Protein AF-A0A2N6CGU0-F1 (afdb_monomer)

Secondary structure (DSSP, 8-state):
--HHHHHHHHHHHHHHTT-------S-HHHHTTSSS-EEEETTEEEES-HHHHHHHHTT-

Sequence (60 aa):
TNMADSVLELLGEINAAGTTIIMVTHELTLADRARRNIFVRDGEIHDGPPELHFAAAANA

pLDDT: mean 83.12, std 14.57, range [46.72, 98.25]

Mean predicted aligned error: 6.73 Å

Nearest PDB structures (foldseek):
  1xew-assembly1_Y  TM=6.645E-01  e=4.015E+00  Pyrococcus furiosus

Radius of gyration: 14.05 Å; Cα contacts (8 Å, |Δi|>4): 30; chains: 1; bounding box: 22×26×45 Å

Solvent-accessible surface area (backbone atoms only — not comparable to full-atom values): 4017 Å² total; per-residue (Å²): 135,61,69,67,59,59,52,51,50,53,52,48,53,48,38,73,74,70,44,88,82,88,83,88,77,91,50,63,81,62,48,73,74,47,97,73,44,73,44,77,56,99,90,42,80,42,85,47,61,67,66,72,59,54,57,59,62,72,77,106

Structure (mmCIF, N/CA/C/O backbone):
data_AF-A0A2N6CGU0-F1
#
_entry.id   AF-A0A2N6CGU0-F1
#
loop_
_atom_site.group_PDB
_atom_site.id
_atom_site.type_symbol
_atom_site.label_atom_id
_atom_site.label_alt_id
_atom_site.label_comp_id
_atom_site.label_asym_id
_atom_site.label_entity_id
_atom_site.label_seq_id
_atom_site.pdbx_PDB_ins_code
_atom_site.Cartn_x
_atom_site.Cartn_y
_atom_site.Cartn_z
_atom_site.occupancy
_atom_site.B_iso_or_equiv
_atom_site.auth_seq_id
_atom_site.auth_comp_id
_atom_site.auth_asym_id
_atom_site.auth_atom_id
_atom_site.pdbx_PDB_model_num
ATOM 1 N N . THR A 1 1 ? 6.173 -9.681 19.703 1.00 49.47 1 THR A N 1
ATOM 2 C CA . THR A 1 1 ? 5.463 -8.466 19.261 1.00 49.47 1 THR A CA 1
ATOM 3 C C . THR A 1 1 ? 6.331 -7.789 18.228 1.00 49.47 1 THR A C 1
ATOM 5 O O . THR A 1 1 ? 7.371 -7.241 18.566 1.00 49.47 1 THR A O 1
ATOM 8 N N . ASN A 1 2 ? 6.007 -7.988 16.952 1.00 69.88 2 ASN A N 1
ATOM 9 C CA . ASN A 1 2 ? 6.838 -7.535 15.843 1.00 69.88 2 ASN A CA 1
ATOM 10 C C . ASN A 1 2 ? 6.453 -6.082 15.538 1.00 69.88 2 ASN A C 1
ATOM 12 O O . ASN A 1 2 ? 5.311 -5.827 15.175 1.00 69.88 2 ASN A O 1
ATOM 16 N N . MET A 1 3 ? 7.365 -5.129 15.742 1.00 78.94 3 MET A N 1
ATOM 17 C CA . MET A 1 3 ? 7.075 -3.688 15.619 1.00 78.94 3 MET A CA 1
ATOM 18 C C . MET A 1 3 ? 6.446 -3.317 14.265 1.00 78.94 3 MET A C 1
ATOM 20 O O . MET A 1 3 ? 5.617 -2.415 14.199 1.00 78.94 3 MET A O 1
ATOM 24 N N . ALA A 1 4 ? 6.797 -4.045 13.201 1.00 79.94 4 ALA A N 1
ATOM 25 C CA . AL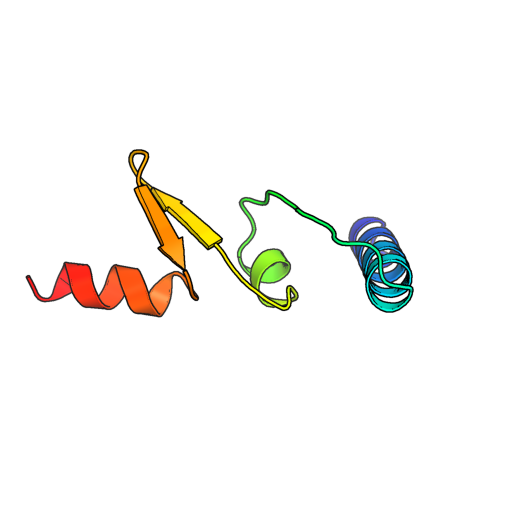A A 1 4 ? 6.237 -3.857 11.866 1.00 79.94 4 ALA A CA 1
ATOM 26 C C . ALA A 1 4 ? 4.720 -4.109 11.805 1.00 79.94 4 ALA A C 1
AT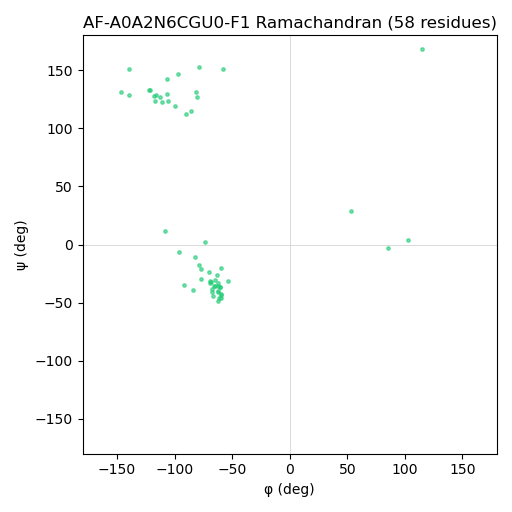OM 28 O O . ALA A 1 4 ? 4.005 -3.329 11.182 1.00 79.94 4 ALA A O 1
ATOM 29 N N . ASP A 1 5 ? 4.212 -5.140 12.487 1.00 85.69 5 ASP A N 1
ATOM 30 C CA . ASP A 1 5 ? 2.776 -5.434 12.485 1.00 85.69 5 ASP A CA 1
ATOM 31 C C . ASP A 1 5 ? 1.986 -4.335 13.208 1.00 85.69 5 ASP A C 1
ATOM 33 O O . ASP A 1 5 ? 0.964 -3.889 12.698 1.00 85.69 5 ASP A O 1
ATOM 37 N N . SER A 1 6 ? 2.500 -3.822 14.333 1.00 89.62 6 SER A N 1
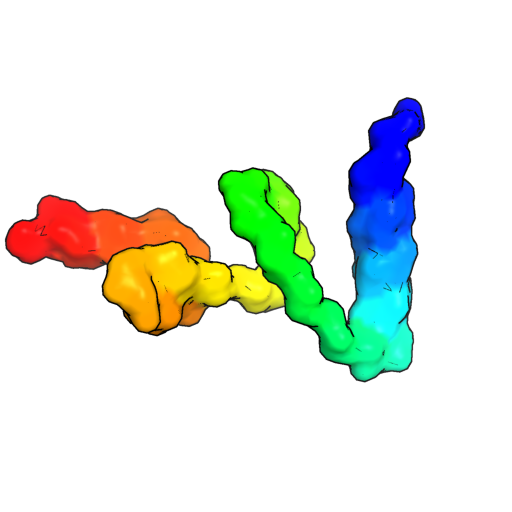ATOM 38 C CA . SER A 1 6 ? 1.858 -2.722 15.067 1.00 89.62 6 SER A CA 1
ATOM 39 C C . SER A 1 6 ? 1.823 -1.416 14.267 1.00 89.62 6 SER A C 1
ATOM 41 O O . SER A 1 6 ? 0.850 -0.671 14.337 1.00 89.62 6 SER A O 1
ATOM 43 N N . VAL A 1 7 ? 2.865 -1.132 13.477 1.00 90.81 7 VAL A N 1
ATOM 44 C CA . VAL A 1 7 ? 2.866 0.030 12.575 1.00 90.81 7 VAL A CA 1
ATOM 45 C C . VAL A 1 7 ? 1.828 -0.145 11.467 1.00 90.81 7 VAL A C 1
ATOM 47 O O . VAL A 1 7 ? 1.082 0.787 11.181 1.00 90.81 7 VAL A O 1
ATOM 50 N N . LEU A 1 8 ? 1.748 -1.326 10.853 1.00 90.25 8 LEU A N 1
ATOM 51 C CA . LEU A 1 8 ? 0.784 -1.595 9.784 1.00 90.25 8 LEU A CA 1
ATOM 52 C C . LEU A 1 8 ? -0.665 -1.550 10.274 1.00 90.25 8 LEU A C 1
ATOM 54 O O . LEU A 1 8 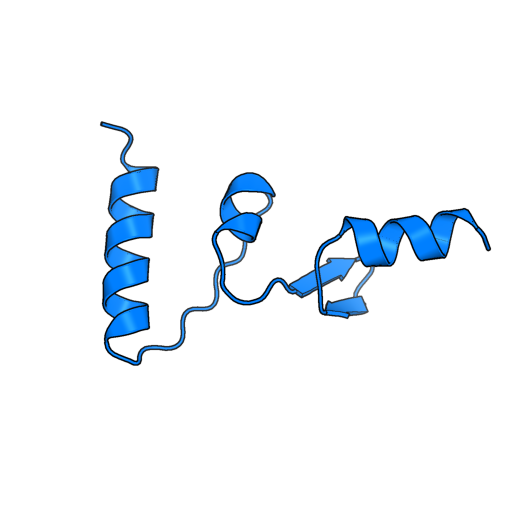? -1.531 -1.071 9.547 1.00 90.25 8 LEU A O 1
ATOM 58 N N . GLU A 1 9 ? -0.922 -2.003 11.500 1.00 92.62 9 GLU A N 1
ATOM 59 C CA . GLU A 1 9 ? -2.233 -1.903 12.141 1.00 92.62 9 GLU A CA 1
ATOM 60 C C . GLU A 1 9 ? -2.649 -0.437 12.329 1.00 92.62 9 GLU A C 1
ATOM 62 O O . GLU A 1 9 ? -3.715 -0.038 11.861 1.00 92.62 9 GLU A O 1
ATOM 67 N N . LEU A 1 10 ? -1.757 0.400 12.874 1.00 94.44 10 LEU A N 1
ATOM 68 C CA . LEU A 1 10 ? -1.988 1.842 13.008 1.00 94.44 10 LEU A CA 1
ATOM 69 C C . LEU A 1 10 ? -2.230 2.525 11.650 1.00 94.44 10 LEU A C 1
ATOM 71 O O . LEU A 1 10 ? -3.128 3.356 11.511 1.00 94.44 10 LEU A O 1
ATOM 75 N N . LEU A 1 11 ? -1.447 2.179 10.624 1.00 94.69 11 LEU A N 1
ATOM 76 C CA . LEU A 1 11 ? -1.666 2.690 9.267 1.00 94.69 11 LEU A CA 1
ATOM 77 C C . LEU A 1 11 ? -3.035 2.247 8.722 1.00 94.69 11 LEU A C 1
ATOM 79 O O . LEU A 1 11 ? -3.711 3.028 8.051 1.00 94.69 11 LEU A O 1
ATOM 83 N N . GLY A 1 12 ? -3.477 1.033 9.052 1.00 94.12 12 GLY A N 1
ATOM 84 C CA . GLY A 1 12 ? -4.817 0.538 8.749 1.00 94.12 12 GLY A CA 1
ATOM 85 C C . GLY A 1 12 ? -5.920 1.394 9.377 1.00 94.12 12 GLY A C 1
ATOM 86 O O . GLY A 1 12 ? -6.856 1.786 8.677 1.00 94.12 12 GLY A O 1
ATOM 87 N N . GLU A 1 13 ? -5.790 1.748 10.658 1.00 96.69 13 GLU A N 1
ATOM 88 C CA . GLU A 1 13 ? -6.737 2.625 11.365 1.00 96.69 13 GLU A CA 1
ATOM 89 C C . GLU A 1 13 ? -6.807 4.022 10.735 1.00 96.69 13 GLU A C 1
ATOM 91 O O . GLU A 1 13 ? -7.891 4.535 10.449 1.00 96.69 13 GLU A O 1
ATOM 96 N N . ILE A 1 14 ? -5.652 4.622 10.440 1.00 96.94 14 ILE A N 1
ATOM 97 C CA . ILE A 1 14 ? -5.558 5.942 9.798 1.00 96.94 14 ILE A CA 1
ATOM 98 C C . ILE A 1 14 ? -6.200 5.919 8.402 1.00 96.94 14 ILE A C 1
ATOM 100 O O . ILE A 1 14 ? -6.912 6.855 8.017 1.00 96.94 14 ILE A O 1
ATOM 104 N N . ASN A 1 15 ? -5.995 4.838 7.644 1.00 96.75 15 ASN A N 1
ATOM 105 C CA . ASN A 1 15 ? -6.634 4.658 6.347 1.00 96.75 15 ASN A CA 1
ATOM 106 C C . ASN A 1 15 ? -8.153 4.466 6.462 1.00 96.75 15 ASN A C 1
ATOM 108 O O . ASN A 1 15 ? -8.904 5.012 5.652 1.00 96.75 15 ASN A O 1
ATOM 112 N N . ALA A 1 16 ? -8.619 3.737 7.478 1.00 96.62 16 ALA A N 1
ATOM 113 C CA . ALA A 1 16 ? -10.041 3.584 7.775 1.00 96.62 16 ALA A CA 1
ATOM 114 C C . ALA A 1 16 ? -10.699 4.911 8.194 1.00 96.62 16 ALA A C 1
ATOM 116 O O . ALA A 1 16 ? -11.859 5.141 7.861 1.00 96.62 16 ALA A O 1
ATOM 117 N N . ALA A 1 17 ? -9.947 5.815 8.830 1.00 98.25 17 ALA A N 1
ATOM 118 C CA . ALA A 1 17 ? -10.392 7.166 9.173 1.00 98.25 17 ALA A CA 1
ATOM 119 C C . ALA A 1 17 ? -10.481 8.130 7.965 1.00 98.25 17 ALA A C 1
ATOM 121 O O . ALA A 1 17 ? -10.819 9.300 8.139 1.00 98.25 17 ALA A O 1
ATOM 122 N N . GLY A 1 18 ? -10.196 7.663 6.743 1.00 97.31 18 GLY A N 1
ATOM 123 C CA . GLY A 1 18 ? -10.350 8.435 5.502 1.00 97.31 18 GLY A CA 1
ATOM 124 C C . GLY A 1 18 ? -9.048 8.981 4.917 1.00 97.31 18 GLY A C 1
ATOM 125 O O . GLY A 1 18 ? -9.075 9.668 3.896 1.00 97.31 18 GLY A O 1
ATOM 126 N N . THR A 1 19 ? -7.897 8.664 5.514 1.00 98.00 19 THR A N 1
ATOM 127 C CA . THR A 1 19 ? -6.598 9.090 4.978 1.00 98.00 19 THR A CA 1
ATOM 128 C C . THR A 1 19 ? -6.149 8.166 3.851 1.00 98.00 19 THR A C 1
ATOM 130 O O . THR A 1 19 ? -6.126 6.946 3.998 1.00 98.00 19 THR A O 1
ATOM 133 N N . THR A 1 20 ? -5.726 8.725 2.718 1.00 96.88 20 THR A N 1
ATOM 134 C CA . THR A 1 20 ? -5.073 7.923 1.671 1.00 96.88 20 THR A CA 1
ATOM 135 C C . THR A 1 20 ? -3.611 7.692 2.038 1.00 96.88 20 THR A C 1
ATOM 137 O O . THR A 1 20 ? -2.883 8.647 2.292 1.00 96.88 20 THR A O 1
ATOM 140 N N . ILE A 1 21 ? -3.182 6.429 2.046 1.00 95.75 21 ILE A N 1
ATOM 141 C CA . ILE A 1 21 ? -1.802 6.032 2.342 1.00 95.75 21 ILE A CA 1
ATOM 142 C C . ILE A 1 21 ? -1.207 5.391 1.093 1.00 95.75 21 ILE A C 1
ATOM 144 O O . ILE A 1 21 ? -1.795 4.473 0.524 1.00 95.75 21 ILE A O 1
ATOM 148 N N . ILE A 1 22 ? -0.030 5.870 0.690 1.00 95.25 22 ILE A N 1
ATOM 149 C CA . ILE A 1 22 ? 0.800 5.236 -0.334 1.00 95.25 22 ILE A CA 1
ATOM 150 C C . ILE A 1 22 ? 2.031 4.683 0.371 1.00 95.25 22 ILE A C 1
ATOM 152 O O . ILE A 1 22 ? 2.762 5.422 1.028 1.00 95.25 22 ILE A O 1
ATOM 156 N N . MET A 1 23 ? 2.248 3.381 0.232 1.00 92.62 23 MET A N 1
ATOM 157 C CA . MET A 1 23 ? 3.382 2.672 0.808 1.00 92.62 23 MET A CA 1
ATOM 158 C C . MET A 1 23 ? 4.163 2.001 -0.317 1.00 92.62 23 MET A C 1
ATOM 160 O O . MET A 1 23 ? 3.576 1.349 -1.176 1.00 92.62 23 MET A O 1
ATOM 164 N N . VAL A 1 24 ? 5.485 2.158 -0.301 1.00 93.00 24 VAL A N 1
ATOM 165 C CA . VAL A 1 24 ? 6.394 1.470 -1.221 1.00 93.00 24 VAL A CA 1
ATOM 166 C C . VAL A 1 24 ? 7.094 0.376 -0.433 1.00 93.00 24 VAL A C 1
ATOM 168 O O . VAL A 1 24 ? 7.716 0.649 0.592 1.00 93.00 24 VAL A O 1
ATOM 171 N N . THR A 1 25 ? 6.982 -0.861 -0.900 1.00 89.81 25 THR A N 1
ATOM 172 C CA . THR A 1 25 ? 7.632 -2.018 -0.285 1.00 89.81 25 THR A CA 1
ATOM 173 C C . THR A 1 25 ? 8.172 -2.947 -1.361 1.00 89.81 25 THR A C 1
ATOM 175 O O . THR A 1 25 ? 7.641 -3.005 -2.468 1.00 89.81 25 THR A O 1
ATOM 178 N N . HIS A 1 26 ? 9.238 -3.668 -1.024 1.00 90.25 26 HIS A N 1
ATOM 179 C CA . HIS A 1 26 ? 9.746 -4.780 -1.824 1.00 90.25 26 HIS A CA 1
ATOM 180 C C . HIS A 1 26 ? 9.231 -6.138 -1.310 1.00 90.25 26 HIS A C 1
ATOM 182 O O . HIS A 1 26 ? 9.466 -7.163 -1.944 1.00 90.25 26 HIS A O 1
ATOM 188 N N . GLU A 1 27 ? 8.523 -6.160 -0.175 1.00 89.00 27 GLU A N 1
ATOM 189 C CA . GLU A 1 27 ? 7.934 -7.366 0.407 1.00 89.00 27 GLU A CA 1
ATOM 190 C C . GLU A 1 27 ? 6.512 -7.585 -0.121 1.00 89.00 27 GLU A C 1
ATOM 192 O O . GLU A 1 27 ? 5.587 -6.836 0.208 1.00 89.00 27 GLU A O 1
ATOM 197 N N . LEU A 1 28 ? 6.322 -8.649 -0.905 1.00 85.75 28 LEU A N 1
ATOM 198 C CA . LEU A 1 28 ? 5.016 -8.999 -1.479 1.00 85.75 28 LEU A CA 1
ATOM 199 C C . LEU A 1 28 ? 3.957 -9.268 -0.405 1.00 85.75 28 LEU A C 1
ATOM 201 O O . LEU A 1 28 ? 2.820 -8.835 -0.536 1.00 85.75 28 LEU A O 1
ATOM 205 N N . THR A 1 29 ? 4.348 -9.888 0.708 1.00 86.56 29 THR A N 1
ATOM 206 C CA . THR A 1 29 ? 3.443 -10.205 1.823 1.00 86.56 29 THR A CA 1
ATOM 207 C C . THR A 1 29 ? 2.843 -8.967 2.493 1.00 86.56 29 THR A C 1
ATOM 209 O O . THR A 1 29 ? 1.761 -9.053 3.074 1.00 86.56 29 THR A O 1
ATOM 212 N N . LEU A 1 30 ? 3.523 -7.817 2.432 1.00 86.69 30 LEU A N 1
ATOM 213 C CA . LEU A 1 30 ? 2.997 -6.539 2.911 1.00 86.69 30 LEU A CA 1
ATOM 214 C C . LEU A 1 30 ? 2.117 -5.865 1.862 1.00 86.69 30 LEU A C 1
ATOM 216 O O . LEU A 1 30 ? 1.077 -5.310 2.214 1.00 86.69 30 LEU A O 1
ATOM 220 N N . ALA A 1 31 ? 2.511 -5.941 0.588 1.00 88.44 31 ALA A N 1
ATOM 221 C CA . ALA A 1 31 ? 1.698 -5.451 -0.518 1.00 88.44 31 ALA A CA 1
ATOM 222 C C . ALA A 1 31 ? 0.338 -6.169 -0.564 1.00 88.44 31 ALA A C 1
ATOM 224 O O . ALA A 1 31 ? -0.694 -5.520 -0.665 1.00 88.44 31 ALA A O 1
ATOM 225 N N . ASP A 1 32 ? 0.291 -7.487 -0.368 1.00 86.81 32 ASP A N 1
ATOM 226 C CA . ASP A 1 32 ? -0.959 -8.266 -0.370 1.00 86.81 32 ASP A CA 1
ATOM 227 C C . ASP A 1 32 ? -1.973 -7.834 0.702 1.00 86.81 32 ASP A C 1
ATOM 229 O O . ASP A 1 32 ? -3.168 -8.097 0.570 1.00 86.81 32 ASP A O 1
ATOM 233 N N . ARG A 1 33 ? -1.531 -7.133 1.755 1.00 86.88 33 ARG A N 1
ATOM 234 C CA . ARG A 1 33 ? -2.424 -6.565 2.781 1.00 86.88 33 ARG A CA 1
ATOM 235 C C . ARG A 1 33 ? -3.109 -5.271 2.324 1.00 86.88 33 ARG A C 1
ATOM 237 O O . ARG A 1 33 ? -4.082 -4.845 2.948 1.00 86.88 33 ARG A O 1
ATOM 244 N N . ALA A 1 34 ? -2.600 -4.607 1.288 1.00 89.12 34 ALA A N 1
ATOM 245 C CA . ALA A 1 34 ? -3.1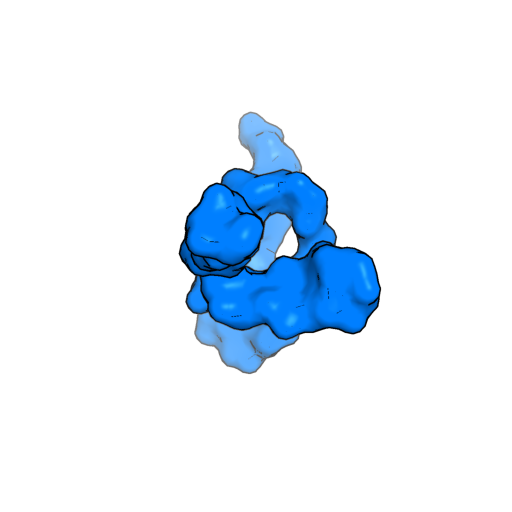45 -3.349 0.798 1.00 89.12 34 ALA A CA 1
ATOM 246 C C . ALA A 1 34 ? -4.398 -3.565 -0.065 1.00 89.12 34 ALA A C 1
ATOM 248 O O . ALA A 1 34 ? -4.574 -4.581 -0.730 1.00 89.12 34 ALA A O 1
ATOM 249 N N . ARG A 1 35 ? -5.281 -2.559 -0.096 1.00 89.62 35 ARG A N 1
ATOM 250 C CA . ARG A 1 35 ? -6.526 -2.602 -0.890 1.00 89.62 35 ARG A CA 1
ATOM 251 C C . ARG A 1 35 ? -6.287 -2.537 -2.403 1.00 89.62 35 ARG A C 1
ATOM 253 O O . ARG A 1 35 ? -7.159 -2.932 -3.169 1.00 89.62 35 ARG A O 1
ATOM 260 N N . ARG A 1 36 ? -5.148 -1.984 -2.829 1.00 90.81 36 ARG A N 1
ATOM 261 C CA . ARG A 1 36 ? -4.747 -1.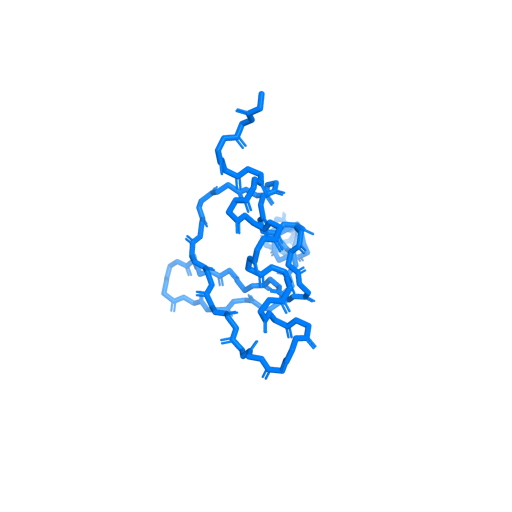847 -4.233 1.00 90.81 36 ARG A CA 1
ATOM 262 C C . ARG A 1 36 ? -3.236 -1.970 -4.329 1.00 90.81 36 ARG A C 1
ATOM 264 O O . ARG A 1 36 ? -2.529 -1.258 -3.620 1.00 90.81 36 ARG A O 1
ATOM 271 N N . ASN A 1 37 ? -2.783 -2.813 -5.251 1.00 91.94 37 ASN A N 1
A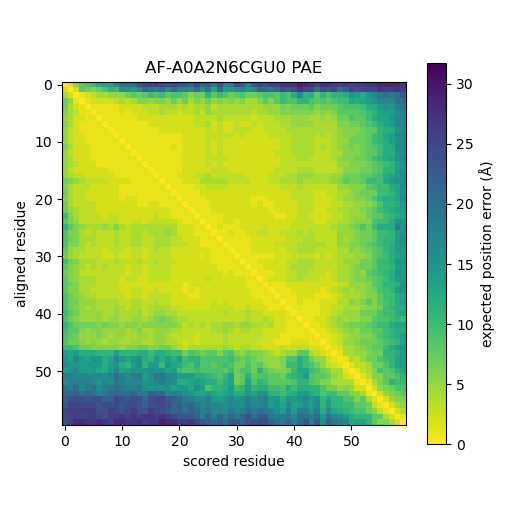TOM 272 C CA . ASN A 1 37 ? -1.370 -3.043 -5.507 1.00 91.94 37 ASN A CA 1
ATOM 273 C C . ASN A 1 37 ? -0.984 -2.511 -6.878 1.00 91.94 37 ASN A C 1
ATOM 275 O O . ASN A 1 37 ? -1.607 -2.851 -7.882 1.00 91.94 37 ASN A O 1
ATOM 279 N N . ILE A 1 38 ? 0.048 -1.670 -6.882 1.00 91.56 38 ILE A N 1
ATOM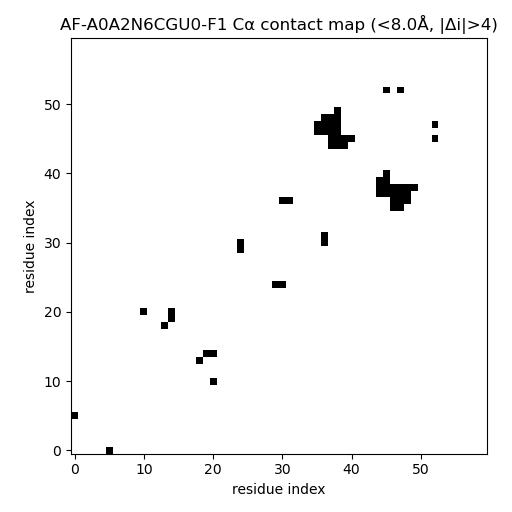 280 C CA . ILE A 1 38 ? 0.655 -1.096 -8.075 1.00 91.56 38 ILE A CA 1
ATOM 281 C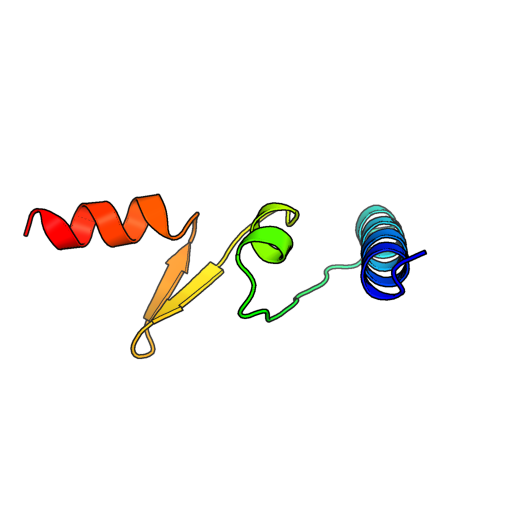 C . ILE A 1 38 ? 2.099 -1.570 -8.139 1.00 91.56 38 ILE A C 1
ATOM 283 O O . ILE A 1 38 ? 2.847 -1.401 -7.175 1.00 91.56 38 ILE A O 1
ATOM 287 N N . PHE A 1 39 ? 2.491 -2.123 -9.280 1.00 90.06 39 PHE A N 1
ATOM 288 C CA . PHE A 1 39 ? 3.858 -2.562 -9.531 1.00 90.06 39 PHE A CA 1
ATOM 289 C C . PHE A 1 39 ? 4.547 -1.615 -10.492 1.00 90.06 39 PHE A C 1
ATOM 291 O O . PHE A 1 39 ? 3.937 -1.129 -11.442 1.00 90.06 39 PHE A O 1
ATOM 298 N N . VAL A 1 40 ? 5.832 -1.380 -10.241 1.00 88.19 40 VAL A N 1
ATOM 299 C CA . VAL A 1 40 ? 6.698 -0.623 -11.138 1.00 88.19 40 VAL A CA 1
ATOM 300 C C . VAL A 1 40 ? 7.795 -1.549 -11.632 1.00 88.19 40 VAL A C 1
ATOM 302 O O . VAL A 1 40 ? 8.525 -2.124 -10.823 1.00 88.19 40 VAL A O 1
ATOM 305 N N . ARG A 1 41 ? 7.916 -1.694 -12.950 1.00 84.31 41 ARG A N 1
ATOM 306 C CA . ARG A 1 41 ? 8.962 -2.491 -13.594 1.00 84.31 41 ARG A CA 1
ATOM 307 C C . ARG A 1 41 ? 9.461 -1.759 -14.826 1.00 84.31 41 ARG A C 1
ATOM 309 O O . ARG A 1 41 ? 8.661 -1.320 -15.634 1.00 84.31 41 ARG A O 1
ATOM 316 N N . ASP A 1 42 ? 10.777 -1.600 -14.941 1.00 88.75 42 ASP A N 1
ATOM 317 C CA . ASP A 1 42 ? 11.417 -0.969 -16.103 1.00 88.75 42 ASP A CA 1
ATOM 318 C C . ASP A 1 42 ? 10.854 0.433 -16.451 1.00 88.75 42 ASP A C 1
ATOM 320 O O . ASP A 1 42 ? 10.887 0.876 -17.592 1.00 88.75 42 ASP A O 1
ATOM 324 N N . GLY A 1 43 ? 10.354 1.160 -15.440 1.00 90.19 43 GLY A N 1
ATOM 325 C CA . GLY A 1 43 ? 9.729 2.480 -15.597 1.00 90.19 43 GLY A CA 1
ATOM 326 C C . GLY A 1 43 ? 8.236 2.450 -15.947 1.00 90.19 43 GLY A C 1
ATOM 327 O O . GLY A 1 43 ? 7.611 3.508 -15.998 1.00 90.19 43 GLY A O 1
ATOM 328 N N . GLU A 1 44 ? 7.652 1.268 -16.130 1.00 88.19 44 GLU A N 1
ATOM 329 C CA . GLU A 1 44 ? 6.235 1.067 -16.425 1.00 88.19 44 GLU A CA 1
ATOM 330 C C . GLU A 1 44 ? 5.433 0.728 -15.165 1.00 88.19 44 GLU A C 1
ATOM 332 O O . GLU A 1 44 ? 5.931 0.088 -14.236 1.00 88.19 44 GLU A O 1
ATOM 337 N N . ILE A 1 45 ? 4.179 1.188 -15.132 1.00 90.12 45 ILE A N 1
ATOM 338 C CA . ILE A 1 45 ? 3.250 1.000 -14.015 1.00 90.12 45 ILE A CA 1
ATOM 339 C C . ILE A 1 45 ? 2.199 -0.038 -14.402 1.00 90.12 45 ILE A C 1
ATOM 341 O O . ILE A 1 45 ? 1.523 0.109 -15.419 1.00 90.12 45 ILE A O 1
ATOM 345 N N . HIS A 1 46 ? 1.996 -1.028 -13.535 1.00 88.31 46 HIS A N 1
ATOM 346 C CA . HIS A 1 46 ? 0.998 -2.081 -13.704 1.00 88.31 46 HIS A CA 1
ATOM 347 C C . HIS A 1 46 ? 0.031 -2.100 -12.516 1.00 88.31 46 HIS A C 1
ATOM 349 O O . HIS A 1 46 ? 0.457 -2.050 -11.361 1.00 88.31 46 HIS A O 1
ATOM 355 N N . ASP A 1 47 ? -1.273 -2.166 -12.799 1.00 89.38 47 ASP A N 1
ATOM 356 C CA . ASP A 1 47 ? -2.333 -2.191 -11.782 1.00 89.38 47 ASP A CA 1
ATOM 357 C C . ASP A 1 47 ? -2.833 -3.617 -11.548 1.00 89.38 47 ASP A C 1
ATOM 359 O O . ASP A 1 47 ? -3.327 -4.261 -12.474 1.00 89.38 47 ASP A O 1
ATOM 363 N N . GLY A 1 48 ? -2.703 -4.120 -10.323 1.00 77.56 48 GLY A N 1
ATOM 364 C CA . GLY A 1 48 ? -3.066 -5.486 -9.944 1.00 77.56 48 GLY A CA 1
ATOM 365 C C . GLY A 1 48 ? -1.862 -6.337 -9.523 1.00 77.56 48 GLY A C 1
ATOM 366 O O . GLY A 1 48 ? -0.720 -5.916 -9.689 1.00 77.56 48 GLY A O 1
ATOM 367 N N . PRO A 1 49 ? -2.095 -7.524 -8.934 1.00 69.38 49 PRO A N 1
ATOM 368 C CA . PRO A 1 49 ? -1.042 -8.379 -8.394 1.00 69.38 49 PRO A CA 1
ATOM 369 C C . PRO A 1 49 ? 0.007 -8.770 -9.448 1.00 69.38 49 PRO A C 1
ATOM 371 O O . PRO A 1 49 ? -0.318 -8.907 -10.632 1.00 69.38 49 PRO A O 1
ATOM 374 N N . PRO A 1 50 ? 1.260 -9.005 -9.018 1.00 65.69 50 PRO A N 1
ATOM 375 C CA . PRO A 1 50 ? 2.382 -9.207 -9.927 1.00 65.69 50 PRO A CA 1
ATOM 376 C C . PRO A 1 50 ? 2.176 -10.454 -10.794 1.00 65.69 50 PRO A C 1
ATOM 378 O O . PRO A 1 50 ? 2.536 -10.471 -11.967 1.00 65.69 50 PRO A O 1
ATOM 381 N N . GLU A 1 51 ? 1.526 -11.476 -10.239 1.00 68.75 51 GLU A N 1
ATOM 382 C CA . GLU A 1 51 ? 1.227 -12.744 -10.906 1.00 68.75 51 GLU A CA 1
ATOM 383 C C . GLU A 1 51 ? 0.351 -12.570 -12.155 1.00 68.75 51 GLU A C 1
ATOM 385 O O . GLU A 1 51 ? 0.585 -13.238 -13.160 1.00 68.75 51 GLU A O 1
ATOM 390 N N . LEU A 1 52 ? -0.608 -11.634 -12.135 1.00 64.94 52 LEU A N 1
ATOM 391 C CA . LEU A 1 52 ? -1.489 -11.374 -13.280 1.00 64.94 52 LEU A CA 1
ATOM 392 C C . LEU A 1 52 ? -0.740 -10.727 -14.454 1.00 64.94 52 LEU A C 1
ATOM 394 O O . LEU A 1 52 ? -1.073 -10.991 -15.608 1.00 64.94 52 LEU A O 1
ATOM 398 N N . HIS A 1 53 ? 0.287 -9.921 -14.174 1.00 61.38 53 HIS A N 1
ATOM 399 C CA . HIS A 1 53 ? 1.061 -9.209 -15.200 1.00 61.38 53 HIS A CA 1
ATOM 400 C C . HIS A 1 53 ? 2.281 -10.000 -15.676 1.00 61.38 53 HIS A C 1
ATOM 402 O O . HIS A 1 53 ? 2.609 -9.978 -16.861 1.00 61.38 53 HIS A O 1
ATOM 408 N N . PHE A 1 54 ? 2.928 -10.761 -14.789 1.00 62.62 54 PHE A N 1
ATOM 409 C CA . PHE A 1 54 ? 4.075 -11.596 -15.153 1.00 62.62 54 PHE A CA 1
ATOM 410 C C . PHE A 1 54 ? 3.677 -12.889 -15.875 1.00 62.62 54 PHE A C 1
ATOM 412 O O . PHE A 1 54 ? 4.433 -13.347 -16.731 1.00 62.62 54 PHE A O 1
ATOM 419 N N . ALA A 1 55 ? 2.491 -13.452 -15.611 1.00 58.12 55 ALA A N 1
ATOM 420 C CA . ALA A 1 55 ? 1.989 -14.605 -16.364 1.00 58.12 55 ALA A CA 1
ATOM 421 C C . ALA A 1 55 ? 1.633 -14.251 -17.821 1.00 58.12 55 ALA A C 1
ATOM 423 O O . ALA A 1 55 ? 1.807 -15.077 -18.716 1.00 58.12 55 ALA A O 1
ATOM 424 N N . ALA A 1 56 ? 1.179 -13.019 -18.077 1.00 54.31 56 ALA A N 1
ATOM 425 C CA . ALA A 1 56 ? 0.880 -12.542 -19.427 1.00 54.31 56 ALA A CA 1
ATOM 426 C C . ALA A 1 56 ? 2.149 -12.359 -20.282 1.00 54.31 56 ALA A C 1
ATOM 428 O O . ALA A 1 56 ? 2.120 -12.620 -21.481 1.00 54.31 56 ALA A O 1
ATOM 429 N N . ALA A 1 57 ? 3.273 -11.982 -19.664 1.00 52.72 57 ALA A N 1
ATOM 430 C CA . ALA A 1 57 ? 4.560 -11.824 -20.345 1.00 52.72 57 ALA A CA 1
ATOM 431 C C . ALA A 1 57 ? 5.276 -13.156 -20.646 1.00 52.72 57 ALA A C 1
ATOM 433 O O . ALA A 1 57 ? 6.133 -13.198 -21.520 1.00 52.72 57 ALA A O 1
ATOM 434 N N . ALA A 1 58 ? 4.943 -14.244 -19.942 1.00 52.62 58 ALA A N 1
ATOM 435 C CA . ALA A 1 58 ? 5.570 -15.558 -20.134 1.00 52.62 58 ALA A CA 1
ATOM 436 C C . ALA A 1 58 ? 4.986 -16.369 -21.311 1.00 52.62 58 ALA A C 1
ATOM 438 O O . ALA A 1 58 ? 5.558 -17.389 -21.688 1.00 52.62 58 ALA A O 1
ATOM 439 N N . ASN A 1 59 ? 3.860 -15.925 -21.883 1.00 46.72 59 ASN A N 1
ATOM 440 C CA . ASN A 1 59 ? 3.182 -16.562 -23.020 1.00 46.72 59 ASN A CA 1
ATOM 441 C C . ASN A 1 59 ? 3.307 -15.761 -24.334 1.00 46.72 59 ASN A C 1
ATOM 443 O O . ASN A 1 59 ? 2.582 -16.056 -25.286 1.00 46.72 59 ASN A O 1
ATOM 447 N N . ALA A 1 60 ? 4.176 -14.745 -24.374 1.00 46.97 60 ALA A N 1
ATOM 448 C CA . ALA A 1 60 ? 4.445 -13.910 -25.546 1.00 46.97 60 ALA A CA 1
ATOM 449 C C . ALA A 1 60 ? 5.814 -14.230 -26.161 1.00 46.97 60 ALA A C 1
ATOM 451 O O . ALA A 1 60 ? 6.770 -14.460 -25.386 1.00 46.97 60 ALA A O 1
#

Foldseek 3Di:
DDVVVVVVVVVVVVVVVPDDDDDDDPDLVSQVVDPWHWDADPNDIDTDDPCVVVVVVVVD